Protein AF-A0A3M5J5I1-F1 (afdb_monomer)

Radius of gyration: 21.86 Å; Cα contacts (8 Å, |Δi|>4): 171; chains: 1; bounding box: 47×56×64 Å

pLDDT: mean 84.9, std 13.17, range [50.53, 96.62]

Sequence (129 aa):
MSRARTRFEARNKMPEIKPWHEEFMLSDSSPSGLRYLVNGMPSVLAGCPSEPTWPHDKSMARHCIWPRNYCVSVIVGWEGTDLGGFMKWDMQLETVPAGVVREILLEHYEREQQIQLLEQHVQQHMEVA

Structure (mmCIF, N/CA/C/O backbone):
data_AF-A0A3M5J5I1-F1
#
_entry.id   AF-A0A3M5J5I1-F1
#
loop_
_atom_site.group_PDB
_atom_site.id
_atom_site.type_symbol
_atom_site.label_atom_id
_atom_site.label_alt_id
_atom_site.label_comp_id
_atom_site.label_asym_id
_atom_site.label_entity_id
_atom_site.label_seq_id
_atom_site.pdbx_PDB_ins_code
_atom_site.Cartn_x
_atom_site.Cartn_y
_atom_site.Cartn_z
_atom_site.occupancy
_atom_site.B_iso_or_equiv
_atom_site.auth_seq_id
_atom_site.auth_comp_id
_atom_site.auth_asym_id
_atom_site.auth_atom_id
_atom_site.pdbx_PDB_model_num
ATOM 1 N N . MET A 1 1 ? 22.760 33.801 6.203 1.00 50.53 1 MET A N 1
ATOM 2 C CA . MET A 1 1 ? 23.548 32.641 5.723 1.00 50.53 1 MET A CA 1
ATOM 3 C C . MET A 1 1 ? 23.114 31.283 6.300 1.00 50.53 1 MET A C 1
ATOM 5 O O . MET A 1 1 ? 23.472 30.277 5.707 1.00 50.53 1 MET A O 1
ATOM 9 N N . SER A 1 2 ? 22.315 31.204 7.378 1.00 60.56 2 SER A N 1
ATOM 10 C CA . SER A 1 2 ? 21.903 29.916 7.980 1.00 60.56 2 SER A CA 1
ATOM 11 C C . SER A 1 2 ? 20.897 29.116 7.138 1.00 60.56 2 SER A C 1
ATOM 13 O O . SER A 1 2 ? 21.151 27.957 6.843 1.00 60.56 2 SER A O 1
ATOM 15 N N . ARG A 1 3 ? 19.811 29.738 6.652 1.00 55.03 3 ARG A N 1
ATOM 16 C CA . ARG A 1 3 ? 18.743 29.049 5.887 1.00 55.03 3 ARG A CA 1
ATOM 17 C C . ARG A 1 3 ? 19.204 28.352 4.600 1.00 55.03 3 ARG A C 1
ATOM 19 O O . ARG A 1 3 ? 18.598 27.364 4.200 1.00 55.03 3 ARG A O 1
ATOM 26 N N . ALA A 1 4 ? 20.234 28.876 3.933 1.00 59.34 4 ALA A N 1
ATOM 27 C CA . ALA A 1 4 ? 20.766 28.267 2.714 1.00 59.34 4 ALA A CA 1
ATOM 28 C C . ALA A 1 4 ? 21.509 26.963 3.036 1.00 59.34 4 ALA A C 1
ATOM 30 O O . ALA A 1 4 ? 21.221 25.946 2.415 1.00 59.34 4 ALA A O 1
ATOM 31 N N . ARG A 1 5 ? 22.371 26.965 4.066 1.00 57.72 5 ARG A N 1
ATOM 32 C CA . ARG A 1 5 ? 23.057 25.758 4.560 1.00 57.72 5 ARG A CA 1
ATOM 33 C C . ARG A 1 5 ? 22.072 24.664 4.971 1.00 57.72 5 ARG A C 1
ATOM 35 O O . ARG A 1 5 ? 22.214 23.542 4.509 1.00 57.72 5 ARG A O 1
ATOM 42 N N . THR A 1 6 ? 21.008 25.021 5.692 1.00 62.22 6 THR A N 1
ATOM 43 C CA . THR A 1 6 ? 19.970 24.061 6.106 1.00 62.22 6 THR A CA 1
ATOM 44 C C . THR A 1 6 ? 19.262 23.404 4.915 1.00 62.22 6 THR A C 1
ATOM 46 O O . THR A 1 6 ? 18.926 22.227 4.966 1.00 62.22 6 THR A O 1
ATOM 49 N N . ARG A 1 7 ? 19.049 24.135 3.810 1.00 61.34 7 ARG A N 1
ATOM 50 C CA . ARG A 1 7 ? 18.451 23.570 2.586 1.00 61.34 7 ARG A CA 1
ATOM 51 C C . ARG A 1 7 ? 19.404 22.649 1.823 1.00 61.34 7 ARG A C 1
ATOM 53 O O . ARG A 1 7 ? 18.937 21.685 1.227 1.00 61.34 7 ARG A O 1
ATOM 60 N N . PHE A 1 8 ? 20.703 22.945 1.818 1.00 60.91 8 PHE A N 1
ATOM 61 C CA . PHE A 1 8 ? 21.710 22.080 1.194 1.00 60.91 8 PHE A CA 1
ATOM 62 C C . PHE A 1 8 ? 21.923 20.791 1.995 1.00 60.91 8 PHE A C 1
ATOM 64 O O . PHE A 1 8 ? 21.949 19.715 1.409 1.00 60.91 8 PHE A O 1
ATOM 71 N N . GLU A 1 9 ? 21.974 20.880 3.324 1.00 64.25 9 GLU A N 1
ATOM 72 C CA . GLU A 1 9 ? 22.044 19.709 4.208 1.00 64.25 9 GLU A CA 1
ATOM 73 C C . GLU A 1 9 ? 20.799 18.823 4.072 1.00 64.25 9 GLU A C 1
ATOM 75 O O . GLU A 1 9 ? 20.923 17.611 3.916 1.00 64.25 9 GLU A O 1
ATOM 80 N N . ALA A 1 10 ? 19.601 19.418 4.024 1.00 67.44 10 ALA A N 1
ATOM 81 C CA . ALA A 1 10 ? 18.358 18.671 3.824 1.00 67.44 10 ALA A CA 1
ATOM 82 C C . ALA A 1 10 ? 18.292 17.955 2.464 1.00 67.44 10 ALA A C 1
ATOM 84 O O . ALA A 1 10 ? 17.744 16.862 2.382 1.00 67.44 10 ALA A O 1
ATOM 85 N N . ARG A 1 11 ? 18.859 18.544 1.401 1.00 69.75 11 ARG A N 1
ATOM 86 C CA . ARG A 1 11 ? 18.911 17.923 0.064 1.00 69.75 11 ARG A CA 1
ATOM 87 C C . ARG A 1 11 ? 19.858 16.730 -0.016 1.00 69.75 11 ARG A C 1
ATOM 89 O O . ARG A 1 11 ? 19.646 15.860 -0.849 1.00 69.75 11 ARG A O 1
ATOM 96 N N . ASN A 1 12 ? 20.878 16.701 0.836 1.00 82.19 12 ASN A N 1
ATOM 97 C CA . ASN A 1 12 ? 21.868 15.629 0.857 1.00 82.19 12 ASN A CA 1
ATOM 98 C C . ASN A 1 12 ? 21.515 14.518 1.854 1.00 82.19 12 ASN A C 1
ATOM 100 O O . ASN A 1 12 ? 22.143 13.463 1.823 1.00 82.19 12 ASN A O 1
ATOM 104 N N . LYS A 1 13 ? 20.513 14.722 2.721 1.00 87.88 13 LYS A N 1
ATOM 105 C CA . LYS A 1 13 ? 20.021 13.681 3.628 1.00 87.88 13 LYS A CA 1
ATOM 106 C C . LYS A 1 13 ? 19.320 12.582 2.822 1.00 87.88 13 LYS A C 1
ATOM 108 O O . LYS A 1 13 ? 18.558 12.878 1.903 1.00 87.88 13 LYS A O 1
ATOM 113 N N . MET A 1 14 ? 19.574 11.328 3.191 1.00 89.12 14 MET A N 1
ATOM 114 C CA . MET A 1 14 ? 18.846 10.179 2.655 1.00 89.12 14 MET A CA 1
ATOM 115 C C . MET A 1 14 ? 17.343 10.331 2.935 1.00 89.12 14 MET A C 1
ATOM 117 O O . MET A 1 14 ? 16.989 10.662 4.075 1.00 89.12 14 MET A O 1
ATOM 121 N N . PRO A 1 15 ? 16.465 10.115 1.939 1.00 89.81 15 PRO A N 1
ATOM 122 C CA . PRO A 1 15 ? 15.030 10.158 2.163 1.00 89.81 15 PRO A CA 1
ATOM 123 C C . PRO A 1 15 ? 14.588 9.044 3.114 1.00 89.81 15 PRO A C 1
ATOM 125 O O . PRO A 1 15 ? 15.164 7.957 3.151 1.00 89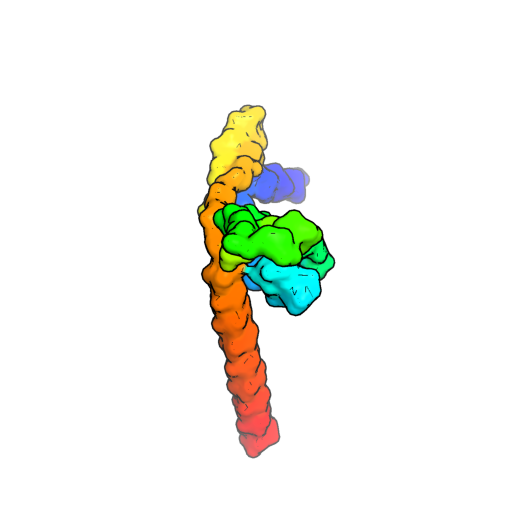.81 15 PRO A O 1
ATOM 128 N N . GLU A 1 16 ? 13.546 9.325 3.888 1.00 91.31 16 GLU A N 1
ATOM 129 C CA . GLU A 1 16 ? 12.933 8.341 4.777 1.00 91.31 16 GLU A CA 1
ATOM 130 C C . GLU A 1 16 ? 11.993 7.442 3.964 1.00 91.31 16 GLU A C 1
ATOM 132 O O . GLU A 1 16 ? 11.274 7.915 3.079 1.00 91.31 16 GLU A O 1
ATOM 137 N N . ILE A 1 17 ? 12.033 6.137 4.236 1.00 91.19 17 ILE A N 1
ATOM 138 C CA . ILE A 1 17 ? 11.110 5.173 3.632 1.00 91.19 17 ILE A CA 1
ATOM 139 C C . ILE A 1 17 ? 9.803 5.268 4.401 1.00 91.19 17 ILE A C 1
ATOM 141 O O . ILE A 1 17 ? 9.784 5.110 5.624 1.00 91.19 17 ILE A O 1
ATOM 145 N N . LYS A 1 18 ? 8.720 5.552 3.684 1.00 90.12 18 LYS A N 1
ATOM 146 C CA . LYS A 1 18 ? 7.405 5.671 4.294 1.00 90.12 18 LYS A CA 1
ATOM 147 C C . LYS A 1 18 ? 6.841 4.291 4.615 1.00 90.12 18 LYS A C 1
ATOM 149 O O . LYS A 1 18 ? 7.104 3.331 3.889 1.00 90.12 18 LYS A O 1
ATOM 154 N N . PRO A 1 19 ? 6.039 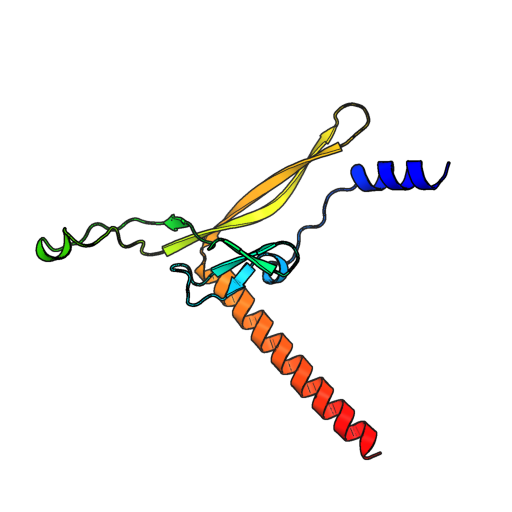4.171 5.680 1.00 92.19 19 PRO A N 1
ATOM 155 C CA . PRO A 1 19 ? 5.293 2.950 5.909 1.00 92.19 19 PRO A CA 1
ATOM 156 C C . PRO A 1 19 ? 4.241 2.762 4.806 1.00 92.19 19 PRO A C 1
ATOM 158 O O . PRO A 1 19 ? 3.713 3.721 4.246 1.00 92.19 19 PRO A O 1
ATOM 161 N N . TRP A 1 20 ? 3.887 1.513 4.507 1.00 93.69 20 TRP A N 1
ATOM 162 C CA . TRP A 1 20 ? 3.008 1.211 3.371 1.00 93.69 20 TRP A CA 1
ATOM 163 C C . TRP A 1 20 ? 1.593 1.786 3.499 1.00 93.69 20 TRP A C 1
ATOM 165 O O . TRP A 1 20 ? 0.972 2.057 2.478 1.00 93.69 20 TRP A O 1
ATOM 175 N N . HIS A 1 21 ? 1.096 2.053 4.711 1.00 92.56 21 HIS A N 1
ATOM 176 C CA . HIS A 1 21 ? -0.194 2.729 4.911 1.00 92.56 21 HIS A CA 1
ATOM 177 C C . HIS A 1 21 ? -0.184 4.216 4.515 1.00 92.56 21 HIS A C 1
ATOM 179 O O . HIS A 1 21 ? -1.245 4.810 4.353 1.00 92.56 21 HIS A O 1
ATOM 185 N N . GLU A 1 22 ? 0.992 4.819 4.318 1.00 92.44 22 GLU A N 1
ATOM 186 C CA . GLU A 1 22 ? 1.128 6.166 3.748 1.00 92.44 22 GLU A CA 1
ATOM 187 C C . GLU A 1 22 ? 1.316 6.157 2.221 1.00 92.44 22 GLU A C 1
ATOM 189 O O . GLU A 1 22 ? 1.153 7.194 1.572 1.00 92.44 22 GLU A O 1
ATOM 194 N N . GLU A 1 23 ? 1.670 5.008 1.640 1.00 92.88 23 GLU A N 1
ATOM 195 C CA . GLU A 1 23 ? 1.916 4.838 0.200 1.00 92.88 23 GLU A CA 1
ATOM 196 C C . GLU A 1 23 ? 0.749 4.163 -0.527 1.00 92.88 23 GLU A C 1
ATOM 198 O O . GLU A 1 23 ? 0.553 4.383 -1.725 1.00 92.88 23 GLU A O 1
ATOM 203 N N . PHE A 1 24 ? -0.040 3.362 0.186 1.00 95.56 24 PHE A N 1
ATOM 204 C CA . PHE A 1 24 ? -1.122 2.556 -0.357 1.00 95.56 24 PHE A CA 1
ATOM 205 C C . PHE A 1 24 ? -2.392 2.689 0.476 1.00 95.56 24 PHE A C 1
ATOM 207 O O . PHE A 1 24 ? -2.362 2.896 1.685 1.00 95.56 24 PHE A O 1
ATOM 214 N N . MET A 1 25 ? -3.526 2.487 -0.186 1.00 95.69 25 MET A N 1
ATOM 215 C CA . MET A 1 25 ? -4.829 2.343 0.450 1.00 95.69 25 MET A CA 1
ATOM 216 C C . MET A 1 25 ? -5.603 1.170 -0.150 1.00 95.69 25 MET A C 1
ATOM 218 O O . MET A 1 25 ? -5.414 0.815 -1.320 1.00 95.69 25 MET A O 1
ATOM 222 N N . LEU A 1 26 ? -6.527 0.617 0.634 1.00 95.56 26 LEU A N 1
ATOM 223 C CA . LEU A 1 26 ? -7.484 -0.380 0.161 1.00 95.56 26 LEU A CA 1
ATOM 224 C C . LEU A 1 26 ? -8.473 0.258 -0.824 1.00 95.56 26 LEU A C 1
ATOM 226 O O . LEU A 1 26 ? -8.919 1.392 -0.637 1.00 95.56 26 LEU A O 1
ATOM 230 N N . SER A 1 27 ? -8.807 -0.452 -1.903 1.00 94.12 27 SER A N 1
ATOM 231 C CA . SER A 1 27 ? -9.761 0.037 -2.899 1.00 94.12 27 SER A CA 1
ATOM 232 C C . SER A 1 27 ? -10.526 -1.089 -3.583 1.00 94.12 27 SER A C 1
ATOM 234 O O . SER A 1 27 ? -9.952 -1.836 -4.373 1.00 94.12 27 SER A O 1
ATOM 236 N N . ASP A 1 28 ? -11.846 -1.106 -3.396 1.00 91.88 28 ASP A N 1
ATOM 237 C CA . ASP A 1 28 ? -12.756 -2.047 -4.071 1.00 91.88 28 ASP A CA 1
ATOM 238 C C . ASP A 1 28 ? -12.852 -1.798 -5.584 1.00 91.88 28 ASP A C 1
ATOM 240 O O . ASP A 1 28 ? -13.221 -2.674 -6.360 1.00 91.88 28 ASP A O 1
ATOM 244 N N . SER A 1 29 ? -12.491 -0.587 -6.022 1.00 89.56 29 SER A N 1
ATOM 245 C CA . SER A 1 29 ? -12.436 -0.213 -7.441 1.00 89.56 29 SER A CA 1
ATOM 246 C C . SER A 1 29 ? -11.196 -0.743 -8.172 1.00 89.56 29 SER A C 1
ATOM 248 O O . SER A 1 29 ? -11.089 -0.583 -9.388 1.00 89.56 29 SER A O 1
ATOM 250 N N . SER A 1 30 ? -10.236 -1.320 -7.441 1.00 90.00 30 SER A N 1
ATOM 251 C CA . SER A 1 30 ? -8.980 -1.820 -7.992 1.00 90.00 30 SER A CA 1
ATOM 252 C C . SER A 1 30 ? -9.014 -3.339 -8.146 1.00 90.00 30 SER A C 1
ATOM 254 O O . SER A 1 30 ? -9.306 -4.026 -7.168 1.00 90.00 30 SER A O 1
ATOM 256 N N . PRO A 1 31 ? -8.623 -3.901 -9.304 1.00 88.38 31 PRO A N 1
ATOM 257 C CA . PRO A 1 31 ? -8.500 -5.351 -9.462 1.00 88.38 31 PRO A CA 1
ATOM 258 C C . PRO A 1 31 ? -7.515 -6.002 -8.477 1.00 88.38 31 PRO A C 1
ATOM 260 O O . PRO A 1 31 ? -7.691 -7.154 -8.098 1.00 88.38 31 PRO A O 1
ATOM 263 N N . SER A 1 32 ? -6.492 -5.264 -8.036 1.00 90.56 32 SER A N 1
ATOM 264 C CA . SER A 1 32 ? -5.532 -5.722 -7.025 1.00 90.56 32 SER A CA 1
ATOM 265 C C . SER A 1 32 ? -6.007 -5.499 -5.585 1.00 90.56 32 SER A C 1
ATOM 267 O O . SER A 1 32 ? -5.325 -5.920 -4.656 1.00 90.56 32 SER A O 1
ATOM 269 N N . GLY A 1 33 ? -7.125 -4.787 -5.392 1.00 93.19 33 GLY A N 1
ATOM 270 C CA . GLY A 1 33 ? -7.606 -4.296 -4.100 1.00 93.19 33 GLY A CA 1
ATOM 271 C C . GLY A 1 33 ? -6.834 -3.097 -3.532 1.00 93.19 33 GLY A C 1
ATOM 272 O O . GLY A 1 33 ? -7.081 -2.722 -2.388 1.00 93.19 33 GLY A O 1
ATOM 273 N N . LEU A 1 34 ? -5.903 -2.500 -4.290 1.00 95.31 34 LEU A N 1
ATOM 274 C CA . LEU A 1 34 ? -5.021 -1.422 -3.823 1.00 95.31 34 LEU A CA 1
ATOM 275 C C . LEU A 1 34 ? -5.006 -0.199 -4.747 1.00 95.31 34 LEU A C 1
ATOM 277 O O . LEU A 1 34 ? -5.143 -0.303 -5.970 1.00 95.31 34 LEU A O 1
ATOM 281 N N . ARG A 1 35 ? -4.752 0.971 -4.162 1.00 95.62 35 ARG A N 1
ATOM 282 C CA . ARG A 1 35 ? -4.514 2.245 -4.855 1.00 95.62 35 ARG A CA 1
ATOM 283 C C . ARG A 1 35 ? -3.323 2.959 -4.219 1.00 95.62 35 ARG A C 1
ATOM 285 O O . ARG A 1 35 ? -3.139 2.859 -3.011 1.00 95.62 35 ARG A O 1
ATOM 292 N N . TYR A 1 36 ? -2.536 3.673 -5.018 1.00 94.38 36 TYR A N 1
ATOM 293 C CA . TYR A 1 36 ? -1.452 4.501 -4.490 1.00 94.38 36 TYR A CA 1
ATOM 294 C C . TYR A 1 36 ? -2.000 5.741 -3.781 1.00 94.38 36 TYR A C 1
ATOM 296 O O . TYR A 1 36 ? -3.002 6.318 -4.211 1.00 94.38 36 TYR A O 1
ATOM 304 N N . LEU A 1 37 ? -1.299 6.191 -2.748 1.00 93.75 37 LEU A N 1
ATOM 305 C CA . LEU A 1 37 ? -1.490 7.481 -2.103 1.00 93.75 37 LEU A CA 1
ATOM 306 C C . LEU A 1 37 ? -0.377 8.436 -2.535 1.00 93.75 37 LEU A C 1
ATOM 308 O O . LEU A 1 37 ? 0.806 8.106 -2.513 1.00 93.75 37 LEU A O 1
ATOM 312 N N . VAL A 1 38 ? -0.755 9.653 -2.917 1.00 87.94 38 VAL A N 1
ATOM 313 C CA . VAL A 1 38 ? 0.189 10.742 -3.187 1.00 87.94 38 VAL A CA 1
ATOM 314 C C . VAL A 1 38 ? -0.156 11.882 -2.249 1.00 87.94 38 VAL A C 1
ATOM 316 O O . VAL A 1 38 ? -1.221 12.483 -2.361 1.00 87.94 38 VAL A O 1
ATOM 319 N N . ASN A 1 39 ? 0.738 12.166 -1.300 1.00 86.56 39 ASN A N 1
ATOM 320 C CA . ASN A 1 39 ? 0.518 13.156 -0.238 1.00 86.56 39 ASN A CA 1
ATOM 321 C C . ASN A 1 39 ? -0.789 12.914 0.543 1.00 86.56 39 ASN A C 1
ATOM 323 O O . ASN A 1 39 ? -1.542 13.849 0.799 1.00 86.56 39 ASN A O 1
ATOM 327 N N . GLY A 1 40 ? -1.080 11.648 0.866 1.00 86.12 40 GLY A N 1
ATOM 328 C CA . GLY A 1 40 ? -2.296 11.247 1.584 1.00 86.12 40 GLY A CA 1
ATOM 329 C C . GLY A 1 40 ? -3.573 11.246 0.738 1.00 86.12 40 GLY A C 1
ATOM 330 O O . GLY A 1 40 ? -4.635 10.904 1.247 1.00 86.12 40 GLY A O 1
ATOM 331 N N . MET A 1 41 ? -3.491 11.592 -0.550 1.00 90.88 41 MET A N 1
ATOM 332 C CA . MET A 1 41 ? -4.644 11.602 -1.449 1.00 90.88 41 MET A CA 1
ATOM 333 C C . MET A 1 41 ? -4.673 10.351 -2.339 1.00 90.88 41 MET A C 1
ATOM 335 O O . MET A 1 41 ? -3.633 9.989 -2.902 1.00 90.88 41 MET A O 1
ATOM 339 N N . PRO A 1 42 ? -5.848 9.718 -2.533 1.00 92.81 42 PRO A N 1
ATOM 340 C CA . PRO A 1 42 ? -6.016 8.606 -3.467 1.00 92.81 42 PRO A CA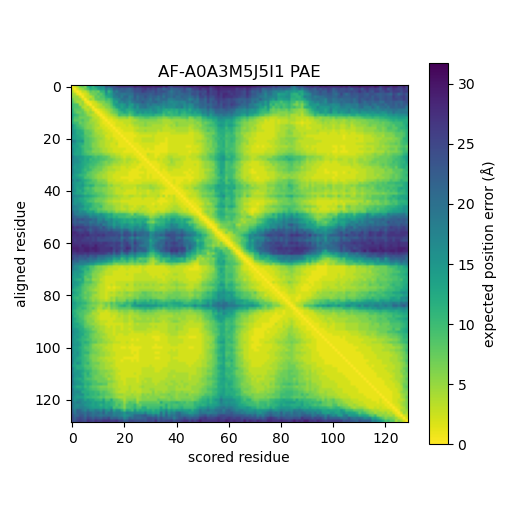 1
ATOM 341 C C . PRO A 1 42 ? -5.562 8.976 -4.886 1.00 92.81 42 PRO A C 1
ATOM 343 O O . PRO A 1 42 ? -6.020 9.965 -5.455 1.00 92.81 42 PRO A O 1
ATOM 346 N N . SER A 1 43 ? -4.688 8.159 -5.472 1.00 92.38 43 SER A N 1
ATOM 347 C CA . SER A 1 43 ? -4.103 8.355 -6.805 1.00 92.38 43 SER A CA 1
ATOM 348 C C . SER A 1 43 ? -4.494 7.209 -7.750 1.00 92.38 43 SER A C 1
ATOM 350 O O . SER A 1 43 ? -5.626 6.734 -7.711 1.00 92.38 43 SER A O 1
ATOM 352 N N . VAL A 1 44 ? -3.609 6.777 -8.646 1.00 92.88 44 VAL A N 1
ATOM 353 C CA . VAL A 1 44 ? -3.842 5.699 -9.618 1.00 92.88 44 VAL A CA 1
ATOM 354 C C . VAL A 1 44 ? -3.955 4.322 -8.955 1.00 92.88 44 VAL A C 1
ATOM 356 O O . VAL A 1 44 ? -3.443 4.098 -7.855 1.00 92.88 44 VAL A O 1
ATOM 359 N N . LEU A 1 45 ? -4.641 3.392 -9.632 1.00 93.81 45 LEU A N 1
ATOM 360 C CA . LEU A 1 45 ? -4.741 1.999 -9.190 1.00 93.81 45 LEU A CA 1
ATOM 361 C C . LEU A 1 45 ? -3.340 1.399 -9.042 1.00 93.81 45 LEU A C 1
ATOM 363 O O . LEU A 1 45 ? -2.485 1.599 -9.905 1.00 93.81 45 LEU A O 1
ATOM 367 N N . ALA A 1 46 ? -3.119 0.676 -7.949 1.00 92.25 46 ALA A N 1
ATOM 368 C CA . ALA A 1 46 ? -1.884 -0.056 -7.735 1.00 92.25 46 ALA A CA 1
ATOM 369 C C . ALA A 1 46 ? -2.036 -1.488 -8.247 1.00 92.25 46 ALA A C 1
ATOM 371 O O . ALA A 1 46 ? -3.142 -2.022 -8.305 1.00 92.25 46 ALA A O 1
ATOM 372 N N . GLY A 1 47 ? -0.924 -2.129 -8.581 1.00 90.69 47 GLY A N 1
ATOM 373 C CA . GLY A 1 47 ? -0.890 -3.547 -8.915 1.00 90.69 47 GLY A CA 1
ATOM 374 C C . GLY A 1 47 ? -0.802 -3.814 -10.410 1.00 90.69 47 GLY A C 1
ATOM 375 O O . GLY A 1 47 ? -1.641 -3.384 -11.199 1.00 90.69 47 GLY A O 1
ATOM 376 N N . CYS A 1 48 ? 0.201 -4.597 -10.779 1.00 88.62 48 CYS A N 1
ATOM 377 C CA . CYS A 1 48 ? 0.363 -5.154 -12.109 1.00 88.62 48 CYS A CA 1
ATOM 378 C C . CYS A 1 48 ? -0.0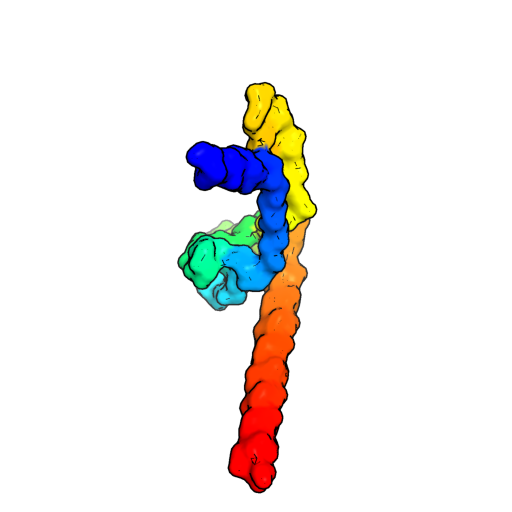73 -6.627 -12.096 1.00 88.62 48 CYS A C 1
ATOM 380 O O . CYS A 1 48 ? 0.313 -7.352 -11.173 1.00 88.62 48 CYS A O 1
ATOM 382 N N . PRO A 1 49 ? -0.852 -7.081 -13.096 1.00 86.38 49 PRO A N 1
ATOM 383 C CA . PRO A 1 49 ? -1.153 -8.493 -13.310 1.00 86.38 49 PRO A CA 1
ATOM 384 C C . PRO A 1 49 ? 0.120 -9.346 -13.264 1.00 86.38 49 PRO A C 1
ATOM 386 O O . PRO A 1 49 ? 1.061 -9.089 -14.015 1.00 86.38 49 PRO A O 1
ATOM 389 N N . SER A 1 50 ? 0.140 -10.371 -12.419 1.00 81.25 50 SER A N 1
ATOM 390 C CA . SER A 1 50 ? 1.156 -11.419 -12.432 1.00 81.25 50 SER A CA 1
ATOM 391 C C . SER A 1 50 ? 0.505 -12.764 -12.748 1.00 81.25 50 SER A C 1
ATOM 393 O O . SER A 1 50 ? -0.684 -12.977 -12.506 1.00 81.25 50 SER A O 1
ATOM 395 N N . GLU A 1 51 ? 1.285 -13.657 -13.360 1.00 71.88 51 GLU A N 1
ATOM 396 C CA . GLU A 1 51 ? 0.836 -15.003 -13.740 1.00 71.88 51 GLU A CA 1
ATOM 397 C C . GLU A 1 51 ? -0.428 -14.980 -14.621 1.00 71.88 51 GLU A C 1
ATOM 399 O O . GLU A 1 51 ? -1.510 -15.402 -14.193 1.00 71.88 51 GLU A O 1
ATOM 404 N N . PRO A 1 52 ? -0.316 -14.474 -15.865 1.00 70.50 52 PRO A N 1
ATOM 405 C CA . PRO A 1 52 ? -1.434 -14.500 -16.791 1.00 70.50 52 PRO A CA 1
ATOM 406 C C . PRO A 1 52 ? -1.828 -15.954 -17.054 1.00 70.50 52 PRO A C 1
ATOM 408 O O . PRO A 1 52 ? -1.039 -16.734 -17.590 1.00 70.50 52 PRO A O 1
ATOM 411 N N . THR A 1 53 ? -3.054 -16.325 -16.689 1.00 64.62 53 THR A N 1
ATOM 412 C CA . THR A 1 53 ? -3.590 -17.632 -17.067 1.00 64.62 53 THR A CA 1
ATOM 413 C C . THR A 1 53 ? -4.448 -17.543 -18.309 1.00 64.62 53 THR A C 1
ATOM 415 O O . THR A 1 53 ? -5.302 -16.664 -18.445 1.00 64.62 53 THR A O 1
ATOM 418 N N . TRP A 1 54 ? -4.198 -18.478 -19.224 1.00 64.81 54 TRP A N 1
ATOM 419 C CA . TRP A 1 54 ? -5.048 -18.685 -20.382 1.00 64.81 54 TRP A CA 1
ATOM 420 C C . TRP A 1 54 ? -6.302 -19.455 -19.965 1.00 64.81 54 TRP A C 1
ATOM 422 O O . TRP A 1 54 ? -6.197 -20.413 -19.194 1.00 64.81 54 TRP A O 1
ATOM 432 N N . PRO A 1 55 ? -7.481 -19.076 -20.479 1.00 66.25 55 PRO A N 1
ATOM 433 C CA . PRO A 1 55 ? -8.701 -19.822 -20.233 1.00 66.25 55 PRO A CA 1
ATOM 434 C C . PRO A 1 55 ? -8.554 -21.280 -20.687 1.00 66.25 55 PRO A C 1
ATOM 436 O O . PRO A 1 55 ? -8.115 -21.560 -21.802 1.00 66.25 55 PRO A O 1
ATOM 439 N N . HIS A 1 56 ? -8.949 -22.212 -19.821 1.00 65.25 56 HIS A N 1
ATOM 440 C CA . HIS A 1 56 ? -8.871 -23.651 -20.088 1.00 65.25 56 HIS A CA 1
ATOM 441 C C . HIS A 1 56 ? -9.990 -24.164 -21.021 1.00 65.25 56 HIS A C 1
ATOM 443 O O . HIS A 1 56 ? -9.923 -25.304 -21.477 1.00 65.25 56 HIS A O 1
ATOM 449 N N . ASP A 1 57 ? -10.995 -23.334 -21.330 1.00 68.81 57 ASP A N 1
ATOM 450 C CA . ASP A 1 57 ? -12.128 -23.658 -22.207 1.00 68.81 57 ASP A CA 1
ATOM 451 C C . ASP A 1 57 ? -12.267 -22.640 -23.360 1.00 68.81 57 ASP A C 1
ATOM 453 O O . ASP A 1 57 ? -12.116 -21.428 -23.182 1.00 68.81 57 ASP A O 1
ATOM 457 N N . LYS A 1 58 ? -12.607 -23.136 -24.558 1.00 66.44 58 LYS A N 1
ATOM 458 C CA . LYS A 1 58 ? -12.854 -22.351 -25.779 1.00 66.44 58 LYS A CA 1
ATOM 459 C C . LYS A 1 58 ? -14.022 -21.374 -25.629 1.00 66.44 58 LYS A C 1
ATOM 461 O O . LYS A 1 58 ? -14.023 -20.347 -26.305 1.00 66.44 58 LYS A O 1
ATOM 466 N N . SER A 1 59 ? -14.986 -21.659 -24.750 1.00 70.69 59 SER A N 1
ATOM 467 C CA . SER A 1 59 ? -16.077 -20.727 -24.422 1.00 70.69 59 SER A CA 1
ATOM 468 C C . SER A 1 59 ? -15.571 -19.436 -23.751 1.00 70.69 59 SER A C 1
ATOM 470 O O . SER A 1 59 ? -16.150 -18.368 -23.941 1.00 70.69 59 SER A O 1
ATOM 472 N N . MET A 1 60 ? -14.434 -19.509 -23.049 1.00 62.53 60 MET A N 1
ATOM 473 C CA . MET A 1 60 ? -13.803 -18.397 -22.332 1.00 62.53 60 MET A CA 1
ATOM 474 C C . MET A 1 60 ? -12.720 -17.677 -23.153 1.00 62.53 60 MET A C 1
ATOM 476 O O . MET A 1 60 ? -12.211 -16.645 -22.729 1.00 62.53 60 MET A O 1
ATOM 480 N N . ALA A 1 61 ? -12.404 -18.153 -24.365 1.00 60.34 61 ALA A N 1
ATOM 481 C CA . ALA A 1 61 ? -11.379 -17.569 -25.239 1.00 60.34 61 ALA A CA 1
ATOM 482 C C . ALA A 1 61 ? -11.669 -16.116 -25.671 1.00 60.34 61 ALA A C 1
ATOM 484 O O . ALA A 1 61 ? -10.763 -15.4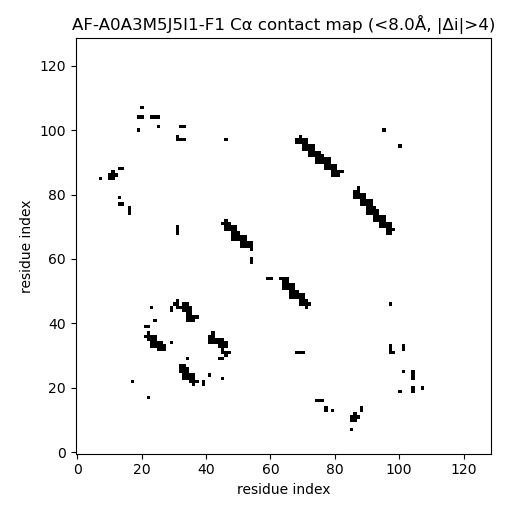01 -26.091 1.00 60.34 61 ALA A O 1
ATOM 485 N N . ARG A 1 62 ? -12.928 -15.667 -25.566 1.00 59.97 62 ARG A N 1
ATOM 486 C CA . ARG A 1 62 ? -13.333 -14.274 -25.834 1.00 59.97 62 ARG A CA 1
ATOM 487 C C . ARG A 1 62 ? -13.203 -13.360 -24.607 1.00 59.97 62 ARG A C 1
ATOM 489 O O . ARG A 1 62 ? -13.396 -12.155 -24.739 1.00 59.97 62 ARG A O 1
ATOM 496 N N . HIS A 1 63 ? -12.886 -13.914 -23.434 1.00 55.03 63 HIS A N 1
ATOM 497 C CA . HIS A 1 63 ? -12.972 -13.241 -22.141 1.00 55.03 63 HIS A CA 1
ATOM 498 C C . HIS A 1 63 ? -11.673 -13.394 -21.335 1.00 55.03 63 HIS A C 1
ATOM 500 O O . HIS A 1 63 ? -11.590 -14.194 -20.412 1.00 55.03 63 HIS A O 1
ATOM 506 N N . CYS A 1 64 ? -10.710 -12.532 -21.667 1.00 56.22 64 CYS A N 1
ATOM 507 C CA . CYS A 1 64 ? -9.656 -12.020 -20.786 1.00 56.22 64 CYS A CA 1
ATOM 508 C C . CYS A 1 64 ? -8.558 -12.984 -20.294 1.00 56.22 64 CYS A C 1
ATOM 510 O O . CYS A 1 64 ? -8.780 -14.121 -19.892 1.00 56.22 64 CYS A O 1
ATOM 512 N N . ILE A 1 65 ? -7.338 -12.445 -20.242 1.00 60.78 65 ILE A N 1
ATOM 513 C CA . ILE A 1 65 ? -6.269 -12.942 -19.377 1.00 60.78 65 ILE A CA 1
ATOM 514 C C . ILE A 1 65 ? -6.741 -12.724 -17.936 1.00 60.78 65 ILE A C 1
ATOM 516 O O . ILE A 1 65 ? -6.969 -11.579 -17.546 1.00 60.78 65 ILE A O 1
ATOM 520 N N . TRP A 1 66 ? -6.899 -13.796 -17.159 1.00 65.25 66 TRP A N 1
ATOM 521 C CA . TRP A 1 66 ? -7.135 -13.689 -15.720 1.00 65.25 66 TRP A CA 1
ATOM 522 C C . TRP A 1 66 ? -5.783 -13.760 -15.011 1.00 65.25 66 TRP A C 1
ATOM 524 O O . TRP A 1 66 ? -5.160 -14.831 -15.003 1.00 65.25 66 TRP A O 1
ATOM 534 N N . PRO A 1 67 ? -5.274 -12.648 -14.456 1.00 69.25 67 PRO A N 1
ATOM 535 C CA . PRO A 1 67 ? -4.163 -12.746 -13.529 1.00 69.25 67 PRO A CA 1
ATOM 536 C C . PRO A 1 67 ? -4.618 -13.509 -12.292 1.00 69.25 67 PRO A C 1
ATOM 538 O O . PRO A 1 67 ? -5.631 -13.164 -11.683 1.00 69.25 67 PRO A O 1
ATOM 541 N N . ARG A 1 68 ? -3.873 -14.554 -11.920 1.00 72.25 68 ARG A N 1
ATOM 542 C CA . ARG A 1 68 ? -4.100 -15.231 -10.635 1.00 72.25 68 ARG A CA 1
ATOM 543 C C . ARG A 1 68 ? -3.773 -14.311 -9.469 1.00 72.25 68 ARG A C 1
ATOM 545 O O . ARG A 1 68 ? -4.402 -14.417 -8.424 1.00 72.25 68 ARG A O 1
ATOM 552 N N . ASN A 1 69 ? -2.797 -13.431 -9.671 1.00 83.38 69 ASN A N 1
ATOM 553 C CA . ASN A 1 69 ? -2.236 -12.572 -8.650 1.00 83.38 69 ASN A CA 1
ATOM 554 C C . ASN A 1 69 ? -1.932 -11.184 -9.222 1.00 83.38 69 ASN A C 1
ATOM 556 O O . ASN A 1 69 ? -1.826 -10.979 -10.430 1.00 83.38 69 ASN A O 1
ATOM 560 N N . TYR A 1 70 ? -1.781 -10.214 -8.329 1.00 91.56 70 TYR A N 1
ATOM 561 C CA . TYR A 1 70 ? -1.260 -8.894 -8.659 1.00 91.56 70 TYR A CA 1
ATOM 562 C C . TYR A 1 70 ? -0.019 -8.651 -7.816 1.00 91.56 70 TYR A C 1
ATOM 564 O O . TYR A 1 70 ?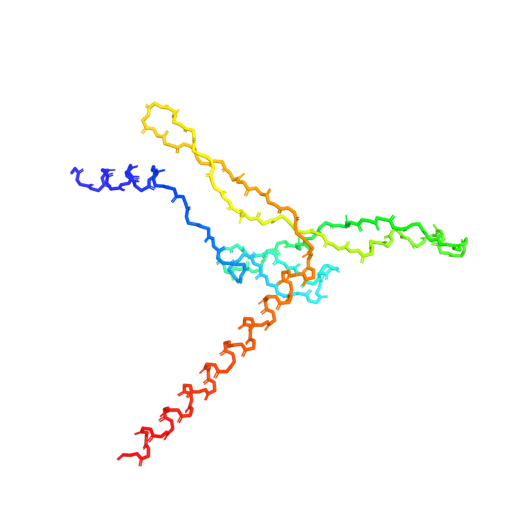 0.029 -9.078 -6.663 1.00 91.56 70 TYR A O 1
ATOM 572 N N . CYS A 1 71 ? 0.960 -7.944 -8.368 1.00 94.31 71 CYS A N 1
ATOM 573 C CA . CYS A 1 71 ? 2.143 -7.513 -7.631 1.00 94.31 71 CYS A CA 1
ATOM 574 C C . CYS A 1 71 ? 2.274 -5.992 -7.665 1.00 94.31 71 CYS A C 1
ATOM 576 O O . CYS A 1 71 ? 1.889 -5.351 -8.643 1.00 94.31 71 CYS A O 1
ATOM 578 N N . VAL A 1 72 ? 2.835 -5.414 -6.610 1.00 94.69 72 VAL A N 1
ATOM 579 C CA . VAL A 1 72 ? 3.136 -3.984 -6.497 1.00 94.69 72 VAL A CA 1
ATOM 580 C C . VAL A 1 72 ? 4.627 -3.789 -6.268 1.00 94.69 72 VAL A C 1
ATOM 582 O O . VAL A 1 72 ? 5.284 -4.633 -5.661 1.00 94.69 72 VAL A O 1
ATOM 585 N N . SER A 1 73 ? 5.163 -2.678 -6.764 1.00 93.19 73 SER A N 1
ATOM 586 C CA . SER A 1 73 ? 6.518 -2.246 -6.427 1.00 93.19 73 SER A CA 1
ATOM 587 C C . SER A 1 73 ? 6.480 -1.397 -5.162 1.00 93.19 73 SER A C 1
ATOM 589 O O . SER A 1 73 ? 5.714 -0.434 -5.106 1.00 93.19 73 SER A O 1
ATOM 591 N N . VAL A 1 74 ? 7.300 -1.754 -4.176 1.00 93.12 74 VAL A N 1
ATOM 592 C CA . VAL A 1 74 ? 7.460 -1.040 -2.902 1.00 93.12 74 VAL A CA 1
ATOM 593 C C . VAL A 1 74 ? 8.888 -0.530 -2.768 1.00 93.12 74 VAL A C 1
ATOM 595 O O . VAL A 1 74 ? 9.824 -1.165 -3.258 1.00 93.12 74 VAL A O 1
ATOM 598 N N . ILE A 1 75 ? 9.062 0.620 -2.118 1.00 93.00 75 ILE A N 1
ATOM 599 C CA . I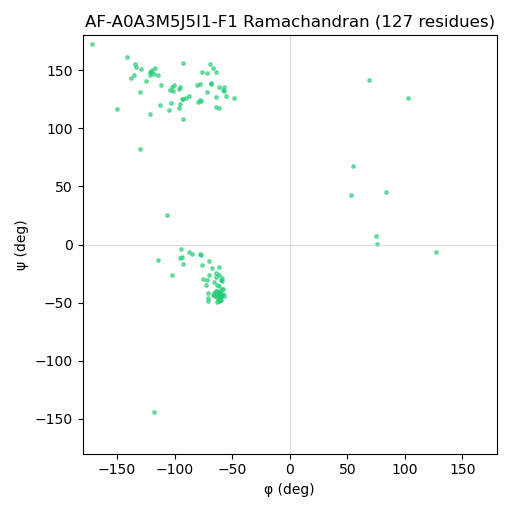LE A 1 75 ? 10.389 1.170 -1.837 1.00 93.00 75 ILE A CA 1
ATOM 600 C C . ILE A 1 75 ? 10.983 0.415 -0.647 1.00 93.00 75 ILE A C 1
ATOM 602 O O . ILE A 1 75 ? 10.384 0.365 0.425 1.00 93.00 75 ILE A O 1
ATOM 606 N N . VAL A 1 76 ? 12.172 -0.154 -0.838 1.00 92.38 76 VAL A N 1
ATOM 607 C CA . VAL A 1 76 ? 12.913 -0.884 0.209 1.00 92.38 76 VAL A CA 1
ATOM 608 C C . VAL A 1 76 ? 14.215 -0.193 0.602 1.00 92.38 76 VAL A C 1
ATOM 610 O O . VAL A 1 76 ? 14.807 -0.517 1.628 1.00 92.38 76 VAL A O 1
ATOM 613 N N . GLY A 1 77 ? 14.658 0.782 -0.191 1.00 94.06 77 GLY A N 1
ATOM 614 C CA . GLY A 1 77 ? 15.932 1.451 0.017 1.00 94.06 77 GLY A CA 1
ATOM 615 C C . GLY A 1 77 ? 16.135 2.659 -0.884 1.00 94.06 77 GLY A C 1
ATOM 616 O O . GLY A 1 77 ? 15.367 2.916 -1.814 1.00 94.06 77 GLY A O 1
ATOM 617 N N . TRP A 1 78 ? 17.219 3.376 -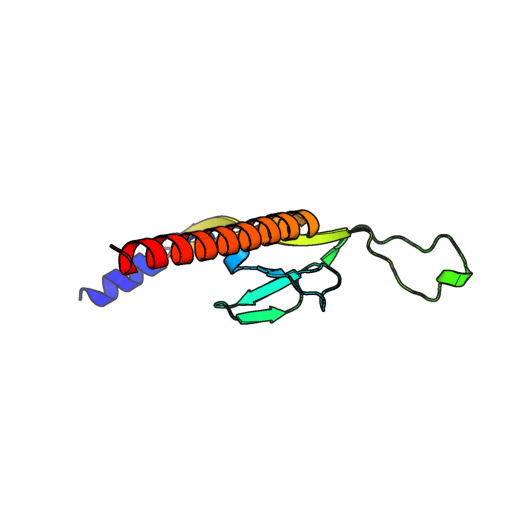0.605 1.00 94.12 78 TRP A N 1
ATOM 618 C CA . TRP A 1 78 ? 17.726 4.469 -1.422 1.00 94.12 78 TRP A CA 1
ATOM 619 C C . TRP A 1 78 ? 19.213 4.252 -1.674 1.00 94.12 78 TRP A C 1
ATOM 621 O O . TRP A 1 78 ? 19.978 4.014 -0.741 1.00 94.12 78 TRP A O 1
ATOM 631 N N . GLU A 1 79 ? 19.625 4.362 -2.930 1.00 94.06 79 GLU A N 1
ATOM 632 C CA . GLU A 1 79 ? 21.022 4.276 -3.337 1.00 94.06 79 GLU A CA 1
ATOM 633 C C . GLU A 1 79 ? 21.565 5.674 -3.628 1.00 94.06 79 GLU A C 1
ATOM 635 O O . GLU A 1 79 ? 21.009 6.415 -4.438 1.00 94.06 79 GLU A O 1
ATOM 640 N N . GLY A 1 80 ? 22.625 6.063 -2.921 1.00 91.88 80 GLY A N 1
ATOM 641 C CA . GLY A 1 80 ? 23.219 7.393 -3.026 1.00 91.88 80 GLY A CA 1
ATOM 642 C C . GLY A 1 80 ? 24.364 7.436 -4.030 1.00 91.88 80 GLY A C 1
ATOM 643 O O . GLY A 1 80 ? 25.336 6.699 -3.887 1.00 91.88 80 GLY A O 1
ATOM 644 N N . THR A 1 81 ? 24.289 8.345 -5.000 1.00 93.00 81 THR A N 1
ATOM 645 C CA . THR A 1 81 ? 25.403 8.704 -5.888 1.00 93.00 81 THR A CA 1
ATOM 646 C C . THR A 1 81 ? 25.841 10.141 -5.611 1.00 93.00 81 THR A C 1
ATOM 648 O O . THR A 1 81 ? 25.048 11.074 -5.768 1.00 93.00 81 THR A O 1
ATOM 651 N N . ASP A 1 82 ? 27.105 10.335 -5.224 1.00 90.56 82 ASP A N 1
ATOM 652 C CA . ASP A 1 82 ? 27.682 11.673 -5.048 1.00 90.56 82 ASP A CA 1
ATOM 653 C C . ASP A 1 82 ? 28.011 12.289 -6.412 1.00 90.56 82 ASP A C 1
ATOM 655 O O . ASP A 1 82 ? 28.760 11.721 -7.209 1.00 90.56 82 ASP A O 1
ATOM 659 N N . LEU A 1 83 ? 27.442 13.464 -6.679 1.00 88.88 83 LEU A N 1
ATOM 660 C CA . LEU A 1 83 ? 27.618 14.213 -7.922 1.00 88.88 83 LEU A CA 1
ATOM 661 C C . LEU A 1 83 ? 28.511 15.453 -7.744 1.00 88.88 83 LEU A C 1
ATOM 663 O O . LEU A 1 83 ? 28.407 16.414 -8.506 1.00 88.88 83 LEU A O 1
ATOM 667 N N . GLY A 1 84 ? 29.403 15.438 -6.750 1.00 80.31 84 GLY A N 1
ATOM 668 C CA . GLY A 1 84 ? 30.394 16.493 -6.532 1.00 80.31 84 GLY A CA 1
ATOM 669 C C . GLY A 1 84 ? 29.833 17.680 -5.751 1.00 80.31 84 GLY A C 1
ATOM 670 O O . GLY A 1 84 ? 30.045 18.833 -6.125 1.00 80.31 84 GLY A O 1
ATOM 671 N N . GLY A 1 85 ? 29.099 17.398 -4.670 1.00 81.62 85 GLY A N 1
ATOM 672 C CA . GLY A 1 85 ? 28.552 18.414 -3.755 1.00 81.62 85 GLY A CA 1
ATOM 673 C C . GLY A 1 85 ? 27.046 18.309 -3.503 1.00 81.62 85 GLY A C 1
ATOM 674 O O . GLY A 1 85 ? 26.516 19.015 -2.639 1.00 81.62 85 GLY A O 1
ATOM 675 N N . PHE A 1 86 ? 26.359 17.414 -4.214 1.00 83.25 86 PHE A N 1
ATOM 676 C CA . PHE A 1 86 ? 24.993 17.009 -3.905 1.00 83.25 86 PHE A CA 1
ATOM 677 C C . PHE A 1 86 ? 24.827 15.500 -4.062 1.00 83.25 86 PHE A C 1
ATOM 679 O O . PHE A 1 86 ? 25.411 14.896 -4.962 1.00 83.25 86 PHE A O 1
ATOM 686 N N . MET A 1 87 ? 24.024 14.907 -3.181 1.00 90.00 87 MET A N 1
ATOM 687 C CA . MET A 1 87 ? 23.711 13.485 -3.242 1.00 90.00 87 MET A CA 1
ATOM 688 C C . MET A 1 87 ? 22.471 13.270 -4.111 1.00 90.00 87 MET A C 1
ATOM 690 O O . MET A 1 87 ? 21.426 13.880 -3.871 1.00 90.00 87 MET A O 1
ATOM 694 N N . LYS A 1 88 ? 22.578 12.411 -5.125 1.00 90.44 88 LYS A N 1
ATOM 695 C CA . LYS A 1 88 ? 21.425 11.893 -5.865 1.00 90.44 88 LYS A CA 1
ATOM 696 C C . LYS A 1 88 ? 21.001 10.578 -5.227 1.00 90.44 88 LYS A C 1
ATOM 698 O O . LYS A 1 88 ? 21.820 9.677 -5.108 1.00 90.44 88 LYS A O 1
ATOM 703 N N . TRP A 1 89 ? 19.733 10.477 -4.849 1.00 92.44 89 TRP A N 1
ATOM 704 C CA . TRP A 1 89 ? 19.157 9.264 -4.276 1.00 92.44 89 TRP A CA 1
ATOM 705 C C . TRP A 1 89 ? 18.276 8.572 -5.310 1.00 92.44 89 TRP A C 1
ATOM 707 O O . TRP A 1 89 ? 17.269 9.133 -5.741 1.00 92.44 89 TRP A O 1
ATOM 717 N N . ASP A 1 90 ? 18.667 7.370 -5.710 1.00 93.19 90 ASP A N 1
ATOM 718 C CA . ASP A 1 90 ? 17.894 6.501 -6.588 1.00 93.19 90 ASP A CA 1
ATOM 719 C C . ASP A 1 90 ? 17.070 5.513 -5.745 1.00 93.19 90 ASP A C 1
ATOM 721 O O . ASP A 1 90 ? 17.554 4.966 -4.754 1.00 93.19 90 ASP A O 1
ATOM 725 N N . MET A 1 91 ? 15.796 5.318 -6.101 1.00 93.44 91 MET A N 1
ATOM 726 C CA . MET A 1 91 ? 14.900 4.404 -5.381 1.00 93.44 91 MET A CA 1
ATOM 727 C C . MET A 1 91 ? 15.283 2.953 -5.649 1.00 93.44 91 MET A C 1
ATOM 729 O O . MET A 1 91 ? 15.377 2.542 -6.806 1.00 93.44 91 MET A O 1
ATOM 733 N N . GLN A 1 92 ? 15.397 2.161 -4.587 1.00 95.31 92 GLN A N 1
ATOM 734 C CA . GLN A 1 92 ? 15.464 0.709 -4.686 1.00 95.31 92 GLN A CA 1
ATOM 735 C C . GLN A 1 92 ? 14.064 0.134 -4.476 1.00 95.31 92 GLN A C 1
ATOM 737 O O . GLN A 1 92 ? 13.427 0.377 -3.448 1.00 95.31 92 GLN A O 1
ATOM 742 N N . LEU A 1 93 ? 13.585 -0.600 -5.482 1.00 94.31 93 LEU A N 1
ATOM 743 C CA . LEU A 1 93 ? 12.238 -1.158 -5.522 1.00 94.31 93 LEU A CA 1
ATOM 744 C C . LEU A 1 93 ? 12.279 -2.680 -5.428 1.00 94.31 93 LEU A C 1
ATOM 746 O O . LEU A 1 93 ? 13.053 -3.328 -6.132 1.00 94.31 93 LEU A O 1
ATOM 750 N N . GLU A 1 94 ? 11.377 -3.241 -4.633 1.00 94.75 94 GLU A N 1
ATOM 751 C CA . GLU A 1 94 ? 11.100 -4.674 -4.599 1.00 94.75 94 GLU A CA 1
ATOM 752 C C . GLU A 1 94 ? 9.679 -4.943 -5.097 1.00 94.75 94 GLU A C 1
ATOM 754 O O . GLU A 1 94 ? 8.774 -4.130 -4.912 1.00 94.75 94 GLU A O 1
ATOM 759 N N . THR A 1 95 ? 9.481 -6.076 -5.773 1.00 94.50 95 THR A N 1
ATOM 760 C CA . THR A 1 95 ? 8.156 -6.498 -6.238 1.00 94.50 95 THR A CA 1
ATOM 761 C C . THR A 1 95 ? 7.551 -7.463 -5.234 1.00 94.50 95 THR A C 1
ATOM 763 O O . THR A 1 95 ? 8.070 -8.559 -5.047 1.00 94.50 95 THR A O 1
ATOM 766 N N . VAL A 1 96 ? 6.427 -7.078 -4.638 1.00 94.50 96 VAL A N 1
ATOM 767 C CA . VAL A 1 96 ? 5.726 -7.870 -3.621 1.00 94.50 96 VAL A CA 1
ATOM 768 C C . VAL A 1 96 ? 4.304 -8.213 -4.073 1.00 94.50 96 VAL A C 1
ATOM 770 O O . VAL A 1 96 ? 3.695 -7.440 -4.821 1.00 94.50 96 VAL A O 1
ATOM 773 N N . PRO A 1 97 ? 3.728 -9.349 -3.642 1.00 94.69 97 PRO A N 1
ATOM 774 C CA . PRO A 1 97 ? 2.329 -9.656 -3.918 1.00 94.69 97 PRO A CA 1
ATOM 775 C C . PRO A 1 97 ? 1.395 -8.606 -3.304 1.00 94.69 97 PRO A C 1
ATOM 777 O O . PRO A 1 97 ? 1.527 -8.242 -2.137 1.00 94.69 97 PRO A O 1
ATOM 780 N N . ALA A 1 98 ? 0.393 -8.166 -4.063 1.00 94.38 98 ALA A N 1
ATOM 781 C CA . ALA A 1 98 ? -0.607 -7.203 -3.604 1.00 94.38 98 ALA A CA 1
ATOM 782 C C . ALA A 1 98 ? -1.393 -7.719 -2.386 1.00 94.38 98 ALA A C 1
ATOM 784 O O . ALA A 1 98 ? -1.797 -6.929 -1.539 1.00 94.38 98 ALA A O 1
ATOM 785 N N . GLY A 1 99 ? -1.576 -9.041 -2.266 1.00 93.31 99 GLY A N 1
ATOM 786 C CA . GLY A 1 99 ? -2.205 -9.667 -1.098 1.00 93.31 99 GLY A CA 1
ATOM 787 C C . GLY A 1 99 ? -1.483 -9.350 0.214 1.00 93.31 99 GLY A C 1
ATOM 788 O O . GLY A 1 99 ? -2.136 -8.969 1.176 1.00 93.31 99 GLY A O 1
ATOM 789 N N . VAL A 1 100 ? -0.147 -9.385 0.214 1.00 94.62 100 VAL A N 1
ATOM 790 C CA . VAL A 1 100 ? 0.672 -9.088 1.402 1.00 94.62 100 VAL A CA 1
ATOM 791 C C . VAL A 1 100 ? 0.468 -7.643 1.854 1.00 94.62 100 VAL A C 1
ATOM 793 O O . VAL A 1 100 ? 0.237 -7.374 3.029 1.00 94.62 100 VAL A O 1
ATOM 796 N N . VAL A 1 101 ? 0.496 -6.699 0.909 1.00 95.12 101 VAL A N 1
ATOM 797 C CA . VAL A 1 101 ? 0.267 -5.283 1.226 1.00 95.12 101 VAL A CA 1
ATOM 798 C C . VAL A 1 101 ? -1.158 -5.071 1.740 1.00 95.12 101 VAL A C 1
ATOM 800 O O . VAL A 1 101 ? -1.350 -4.347 2.711 1.00 95.12 101 VAL A O 1
ATOM 803 N N . ARG A 1 102 ? -2.161 -5.735 1.151 1.00 95.06 102 ARG A N 1
ATOM 804 C CA . ARG A 1 102 ? -3.553 -5.661 1.625 1.00 95.06 102 ARG A CA 1
ATOM 805 C C . ARG A 1 102 ? -3.718 -6.146 3.059 1.00 95.06 102 ARG A C 1
ATOM 807 O O . ARG A 1 102 ? -4.411 -5.482 3.819 1.00 95.06 102 ARG A O 1
ATOM 814 N N . GLU A 1 103 ? -3.114 -7.276 3.409 1.00 95.88 103 GLU A N 1
ATOM 815 C CA . GLU A 1 103 ? -3.173 -7.832 4.766 1.00 95.88 103 GLU A CA 1
ATOM 816 C C . GLU A 1 103 ? -2.595 -6.845 5.784 1.00 95.88 103 GLU A C 1
ATOM 818 O O . GLU A 1 103 ? -3.267 -6.498 6.750 1.00 95.88 103 GLU A O 1
ATOM 823 N N . ILE A 1 104 ? -1.423 -6.274 5.497 1.00 95.44 104 ILE A N 1
ATOM 824 C CA . ILE A 1 104 ? -0.795 -5.264 6.362 1.00 95.44 104 ILE A CA 1
ATOM 825 C C . ILE A 1 104 ? -1.663 -4.008 6.508 1.00 95.44 104 ILE A C 1
ATOM 827 O O . ILE A 1 104 ? -1.761 -3.450 7.601 1.00 95.44 104 ILE A O 1
ATOM 831 N N . LEU A 1 105 ? -2.307 -3.550 5.429 1.00 95.81 105 LEU A N 1
ATOM 832 C CA . LEU A 1 105 ? -3.224 -2.410 5.507 1.00 95.81 105 LEU A CA 1
ATOM 833 C C . LEU A 1 105 ? -4.461 -2.732 6.352 1.00 95.81 105 LEU A C 1
ATOM 835 O O . LEU A 1 105 ? -4.885 -1.889 7.136 1.00 95.81 105 LEU A O 1
ATOM 839 N N . LEU A 1 106 ? -5.034 -3.930 6.214 1.00 96.62 106 LEU A N 1
ATOM 840 C CA . LEU A 1 106 ? -6.170 -4.366 7.030 1.00 96.62 106 LEU A CA 1
ATOM 841 C C . LEU A 1 106 ? -5.798 -4.413 8.516 1.00 96.62 106 LEU A C 1
ATOM 843 O O . LEU A 1 106 ? -6.492 -3.804 9.326 1.00 96.62 106 LEU A O 1
ATOM 847 N N . GLU A 1 107 ? -4.665 -5.030 8.860 1.00 95.88 107 GLU A N 1
ATOM 848 C CA . GLU A 1 107 ? -4.152 -5.059 10.236 1.00 95.88 107 GLU A CA 1
ATOM 849 C C . GLU A 1 107 ? -3.922 -3.649 10.797 1.00 95.88 107 GLU A C 1
ATOM 851 O O . GLU A 1 107 ? -4.186 -3.384 11.973 1.00 95.88 107 GLU A O 1
ATOM 856 N N . HIS A 1 108 ? -3.437 -2.726 9.962 1.00 95.12 108 HIS A N 1
ATOM 857 C CA . HIS A 1 108 ? -3.264 -1.330 10.346 1.00 95.12 108 HIS A CA 1
ATOM 858 C C . HIS A 1 108 ? -4.604 -0.660 10.670 1.00 95.12 108 HIS A C 1
ATOM 860 O O . HIS A 1 108 ? -4.736 -0.058 11.735 1.00 95.12 108 HIS A O 1
ATOM 866 N N . TYR A 1 109 ? -5.607 -0.798 9.797 1.00 94.19 109 TYR A N 1
ATOM 867 C CA . TYR A 1 109 ? -6.939 -0.233 10.027 1.00 94.19 109 TYR A CA 1
ATOM 868 C C . TYR A 1 109 ? -7.611 -0.813 11.274 1.00 94.19 109 TYR A C 1
ATOM 870 O O . TYR A 1 109 ? -8.201 -0.067 12.054 1.00 94.19 109 TYR A O 1
ATOM 878 N N . GLU A 1 110 ? -7.502 -2.123 11.501 1.00 96.00 110 GLU A N 1
ATOM 879 C CA . GLU A 1 110 ? -8.024 -2.764 12.713 1.00 96.00 110 GLU A CA 1
ATOM 880 C C . GLU A 1 110 ? -7.352 -2.210 13.974 1.00 96.00 110 GLU A C 1
ATOM 882 O O . GLU A 1 110 ? -8.021 -1.921 14.969 1.00 96.00 110 GLU A O 1
ATOM 887 N N . ARG A 1 111 ? -6.031 -1.998 13.930 1.00 95.38 111 ARG A N 1
ATOM 888 C CA . ARG A 1 111 ? -5.283 -1.405 15.043 1.00 95.38 111 ARG A CA 1
ATOM 889 C C . ARG A 1 111 ? -5.690 0.044 15.303 1.00 95.38 111 ARG A C 1
ATOM 891 O O . ARG A 1 111 ? -5.879 0.409 16.461 1.00 95.38 111 ARG A O 1
ATOM 898 N N . GLU A 1 112 ? -5.852 0.862 14.265 1.00 95.06 112 GLU A N 1
ATOM 899 C CA . GLU A 1 112 ? -6.330 2.243 14.414 1.00 95.06 112 GLU A CA 1
ATOM 900 C C . GLU A 1 112 ? -7.726 2.295 15.041 1.00 95.06 112 GLU A C 1
ATOM 902 O O . GLU A 1 112 ? -7.966 3.093 15.947 1.00 95.06 112 GLU A O 1
ATOM 907 N N . GLN A 1 113 ? -8.629 1.405 14.624 1.00 95.44 113 GLN A N 1
ATOM 908 C CA . GLN A 1 113 ? -9.959 1.296 15.226 1.00 95.44 113 GLN A CA 1
ATOM 909 C C . GLN A 1 113 ? -9.883 0.923 16.709 1.00 95.44 113 GLN A C 1
ATOM 911 O O . GLN A 1 113 ? -10.572 1.525 17.531 1.00 95.44 113 GLN A O 1
ATOM 916 N N . GLN A 1 114 ? -9.029 -0.035 17.078 1.00 95.94 114 GLN A N 1
ATOM 917 C CA . GLN A 1 114 ? -8.831 -0.413 18.481 1.00 95.94 114 GLN A CA 1
ATOM 918 C C . GLN A 1 114 ? -8.305 0.754 19.320 1.00 95.94 114 GLN A C 1
ATOM 920 O O . GLN A 1 114 ? -8.802 0.977 20.423 1.00 95.94 114 GLN A O 1
ATOM 925 N N . ILE A 1 115 ? -7.340 1.518 18.798 1.00 96.31 115 ILE A N 1
ATOM 926 C CA . ILE A 1 115 ? -6.803 2.704 19.478 1.00 96.31 115 ILE A CA 1
ATOM 927 C C . ILE A 1 115 ? -7.911 3.735 19.702 1.00 96.31 115 ILE A C 1
ATOM 929 O O . ILE A 1 115 ? -8.093 4.180 20.830 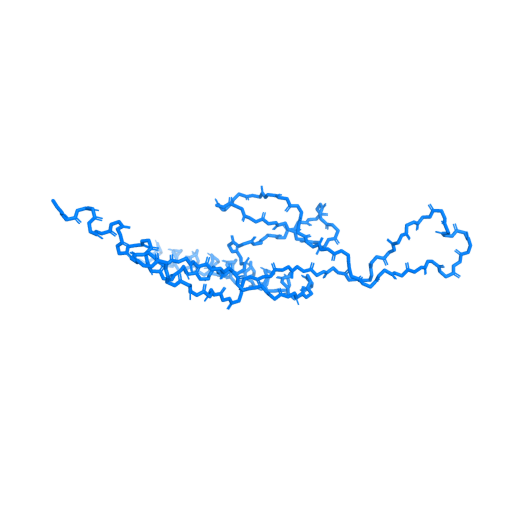1.00 96.31 115 ILE A O 1
ATOM 933 N N . GLN A 1 116 ? -8.708 4.044 18.679 1.00 95.56 116 GLN A N 1
ATOM 934 C CA . GLN A 1 116 ? -9.813 5.001 18.800 1.00 95.56 116 GLN A CA 1
ATOM 935 C C . GLN A 1 116 ? -10.846 4.573 19.850 1.00 95.56 116 GLN A C 1
ATOM 937 O O . GLN A 1 116 ? -11.304 5.395 20.644 1.00 95.56 116 GLN A O 1
ATOM 942 N N . LEU A 1 117 ? -11.204 3.286 19.888 1.00 96.12 117 LEU A N 1
ATOM 943 C CA . LEU A 1 117 ? -12.128 2.754 20.893 1.00 96.12 117 LEU A CA 1
ATOM 944 C C . LEU A 1 117 ? -11.550 2.858 22.312 1.00 96.12 117 LEU A C 1
ATOM 946 O O . LEU A 1 117 ? -12.271 3.201 23.250 1.00 96.12 117 LEU A O 1
ATOM 950 N N . LEU A 1 118 ? -10.251 2.596 22.474 1.00 96.50 118 LEU A N 1
ATOM 951 C CA . LEU A 1 118 ? -9.560 2.737 23.756 1.00 96.50 118 LEU A CA 1
ATOM 952 C C . LEU A 1 118 ? -9.485 4.200 24.206 1.00 96.50 118 LEU A C 1
ATOM 954 O O . LEU A 1 118 ? -9.766 4.489 25.367 1.00 96.50 118 LEU A O 1
ATOM 958 N N . GLU A 1 119 ? -9.161 5.124 23.303 1.00 94.88 119 GLU A N 1
ATOM 959 C CA . GLU A 1 119 ? -9.126 6.564 23.584 1.00 94.88 119 GLU A CA 1
ATOM 960 C C . GLU A 1 119 ? -10.499 7.082 24.026 1.00 94.88 119 GLU A C 1
ATOM 962 O O . GLU A 1 119 ? -10.599 7.791 25.029 1.00 94.88 119 GLU A O 1
ATOM 967 N N . GLN A 1 120 ? -11.570 6.663 23.344 1.00 93.38 120 GLN A N 1
ATOM 968 C CA . GLN A 1 120 ? -12.943 6.985 23.741 1.00 93.38 120 GLN A CA 1
ATOM 969 C C . GLN A 1 120 ? -13.272 6.459 25.140 1.00 93.38 120 GLN A C 1
ATOM 971 O O . GLN A 1 120 ? -13.862 7.178 25.946 1.00 93.38 120 GLN A O 1
ATOM 976 N N . HIS A 1 121 ? -12.878 5.222 25.446 1.00 93.69 121 HIS A N 1
ATOM 977 C CA . HIS A 1 121 ? -13.133 4.618 26.749 1.00 93.69 121 HIS A CA 1
ATOM 978 C C . HIS A 1 121 ? -12.390 5.346 27.880 1.00 93.69 121 HIS A C 1
ATOM 980 O O . HIS A 1 121 ? -12.984 5.653 28.914 1.00 93.69 121 HIS A O 1
ATOM 986 N N . VAL A 1 122 ? -11.112 5.680 27.678 1.00 94.38 122 VAL A N 1
ATOM 987 C CA . VAL A 1 122 ? -10.319 6.447 28.653 1.00 94.38 122 VAL A CA 1
ATOM 988 C C . VAL A 1 122 ? -10.928 7.828 28.882 1.00 94.38 122 VAL A C 1
ATOM 990 O O . VAL A 1 122 ? -11.087 8.236 30.032 1.00 94.38 122 VAL A O 1
ATOM 993 N N . GLN A 1 123 ? -11.322 8.524 27.813 1.00 91.62 123 GLN A N 1
ATOM 994 C CA . GLN A 1 123 ? -11.933 9.848 27.912 1.00 91.62 123 GLN A CA 1
ATOM 995 C C . GLN A 1 123 ? -13.237 9.814 28.723 1.00 91.62 123 GLN A C 1
ATOM 997 O O . GLN A 1 123 ? -13.414 10.622 29.633 1.00 91.62 123 GLN A O 1
ATOM 1002 N N . GLN A 1 124 ? -14.104 8.829 28.469 1.00 88.25 124 GLN A N 1
ATOM 1003 C CA . GLN A 1 124 ? -15.332 8.625 29.245 1.00 88.25 124 GLN A CA 1
ATOM 1004 C C . GLN A 1 124 ? -15.047 8.390 30.734 1.00 88.25 124 GLN A C 1
ATOM 1006 O O . GLN A 1 124 ? -15.771 8.894 31.587 1.00 88.25 124 GLN A O 1
ATOM 1011 N N . HIS A 1 125 ? -13.984 7.655 31.069 1.00 81.62 125 HIS A N 1
ATOM 1012 C CA . HIS A 1 125 ? -13.601 7.414 32.460 1.00 81.62 125 HIS A CA 1
ATOM 1013 C C . HIS A 1 125 ? -13.017 8.648 33.162 1.00 81.62 125 HIS A C 1
ATOM 1015 O O . HIS A 1 125 ? -13.208 8.785 34.369 1.00 81.62 125 HIS A O 1
ATOM 1021 N N . MET A 1 126 ? -12.340 9.547 32.441 1.00 76.62 126 MET A N 1
ATOM 1022 C CA . MET A 1 126 ? -11.855 10.807 33.017 1.00 76.62 126 MET A CA 1
ATOM 1023 C C . MET A 1 126 ? -12.966 11.840 33.226 1.00 76.62 126 MET A C 1
ATOM 1025 O O . MET A 1 126 ? -12.856 12.658 34.127 1.00 76.62 126 MET A O 1
ATOM 1029 N N . GLU A 1 127 ? -14.021 11.825 32.410 1.00 68.62 127 GLU A N 1
ATOM 1030 C CA . GLU A 1 127 ? -15.154 12.757 32.543 1.00 68.62 127 GLU A CA 1
ATOM 1031 C C . GLU A 1 127 ? -16.109 12.393 33.694 1.00 68.62 127 GLU A C 1
ATOM 1033 O O . GLU A 1 127 ? -16.900 13.227 34.133 1.00 68.62 127 GLU A O 1
ATOM 1038 N N . VAL A 1 128 ? -16.042 11.151 34.183 1.00 65.50 128 VAL A N 1
ATOM 1039 C CA . VAL A 1 128 ? -16.869 10.634 35.289 1.00 65.50 128 VAL A CA 1
ATOM 1040 C C . VAL A 1 128 ? -16.148 10.722 36.649 1.00 65.50 128 VAL A C 1
ATOM 1042 O O . VAL A 1 128 ? -16.792 10.539 37.685 1.00 65.50 128 VAL A O 1
ATOM 1045 N N . ALA A 1 129 ? -14.841 11.008 36.662 1.00 53.19 129 ALA A N 1
ATOM 1046 C CA . ALA A 1 129 ? -14.007 11.163 37.862 1.00 53.19 129 ALA A CA 1
ATOM 1047 C C . ALA A 1 129 ? -13.892 12.630 38.308 1.00 53.19 129 ALA A C 1
ATOM 1049 O O . ALA A 1 129 ? -13.888 12.856 39.540 1.00 53.19 129 ALA A O 1
#

Nearest PDB structures (foldseek):
  4pkq-assembly1_A  TM=6.565E-01  e=2.344E+00  Bacillus anthracis
  1pwp-assembly1_A  TM=6.465E-01  e=2.491E+00  Bacillus anthracis
  1pwu-assembly1_A  TM=6.428E-01  e=3.176E+00  Bacillus anthracis
  4pkr-assembly1_A  TM=6.605E-01  e=4.051E+00  Bacillus anthracis
  1pwu-assembly2_B  TM=6.422E-01  e=4.575E+00  Bacillus anthracis

Foldseek 3Di:
DPVVVVVLVVQQDFDDFDDLLQQWDADPPAPLRIFGHDRNHTDGHFWDQDDFDDDPDPVCNVPDRDRPFTKGKGFDGWDWDDPPRGTDTDTDIDIGTSVVSVVVNVVVVVVVVVVVVVVVVVVVVVVVD

Solvent-accessible surface area (backbone atoms only — not comparable to full-atom values): 7648 Å² total; per-residue (Å²): 122,65,74,61,53,55,54,55,54,59,58,49,48,81,82,80,82,76,58,63,72,61,43,38,44,82,28,92,91,24,97,44,40,24,22,29,31,57,95,78,37,86,56,60,73,34,52,45,80,33,68,73,38,76,61,93,45,82,88,40,70,86,58,66,74,47,49,82,44,29,31,32,79,43,78,80,48,71,47,77,46,80,71,85,89,50,47,45,73,45,82,36,71,46,81,42,54,27,64,60,57,49,52,53,45,49,56,49,52,54,50,54,52,52,49,53,54,50,52,53,51,52,51,56,56,60,77,75,106

Organism: Pseudomonas savastanoi (NCBI:txid29438)

Mean predicted aligned error: 8.94 Å

Secondary structure (DSSP, 8-state):
-HHHHHHHHHHHSPPPPPPHHHHEEE-TTSTTSEEEEETTEEEEEP-EEEEEEPPSSGGGTTS--EEEEEEEEEEEEEEEEE-SSSEEEEEEEEEEEHHHHHHHHHHHHHHHHHHHHHHHHHHHHHH--